Protein AF-A0A925GF64-F1 (afdb_monomer_lite)

Foldseek 3Di:
DPDQQQQVQLCVVPRPVSSVVSVVVLVVVLVVCLVVQCQLQHDCCCRRVPLSCVQQVVSVSHDHPVVNVVSVVVSVVVSVVVSVVCVVVVVRDDPD

Sequence (96 aa):
SAKTRPIVDGYLSAGLVGVGIYMFFLGALSQLLNNKAERLFGGYGIGCVIFFNGFFQQLWRGETIEFLLNTVFWSFITMLIFHSILKYTNFLVKNN

Radius of gyration: 15.57 Å; chains: 1; bounding box: 31×28×43 Å

Structure (mmCIF, N/CA/C/O backbone):
data_AF-A0A925GF64-F1
#
_entry.id   AF-A0A925GF64-F1
#
loop_
_atom_site.group_PDB
_atom_site.id
_atom_site.type_symbol
_atom_site.label_atom_id
_atom_site.label_alt_id
_atom_site.label_comp_id
_atom_site.label_asym_id
_atom_site.label_entity_id
_atom_site.label_seq_id
_atom_site.pdbx_PDB_ins_code
_atom_site.Cartn_x
_atom_site.Cartn_y
_atom_site.Cartn_z
_atom_site.occupancy
_atom_site.B_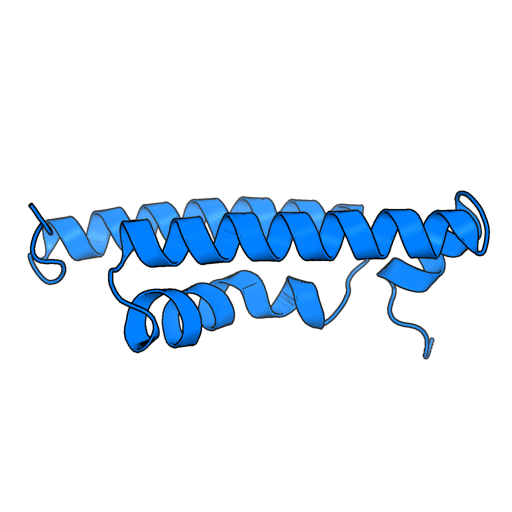iso_or_equiv
_atom_site.auth_seq_id
_atom_site.auth_comp_id
_atom_site.auth_asym_id
_atom_site.auth_atom_id
_atom_site.pdbx_PDB_model_num
ATOM 1 N N . SER A 1 1 ? -0.523 16.964 -20.294 1.00 42.53 1 SER A N 1
ATOM 2 C CA . SER A 1 1 ? 0.308 15.760 -20.493 1.00 42.53 1 SER A CA 1
ATOM 3 C C . SER A 1 1 ? -0.553 14.551 -20.161 1.00 42.53 1 SER A C 1
ATOM 5 O O . SER A 1 1 ? -0.963 14.431 -19.017 1.00 42.53 1 SER A O 1
ATOM 7 N N . ALA A 1 2 ? -0.967 13.777 -21.169 1.00 47.69 2 ALA A N 1
ATOM 8 C CA . ALA A 1 2 ? -2.117 12.858 -21.103 1.00 47.69 2 ALA A CA 1
ATOM 9 C C . ALA A 1 2 ? -1.772 11.397 -20.741 1.00 47.69 2 ALA A C 1
ATOM 11 O O . ALA A 1 2 ? -2.641 10.534 -20.785 1.00 47.69 2 ALA A O 1
ATOM 12 N N . LYS A 1 3 ? -0.515 11.101 -20.387 1.00 50.81 3 LYS A N 1
ATOM 13 C CA . LYS A 1 3 ? -0.131 9.799 -19.822 1.00 50.81 3 LYS A CA 1
ATOM 14 C C . LYS A 1 3 ? -0.160 9.896 -18.301 1.00 50.81 3 LYS A C 1
ATOM 16 O O . LYS A 1 3 ? 0.332 10.881 -17.751 1.00 50.81 3 LYS A O 1
ATOM 21 N N . THR A 1 4 ? -0.703 8.880 -17.631 1.00 57.09 4 THR A N 1
ATOM 22 C CA . THR A 1 4 ? -0.566 8.712 -16.181 1.00 57.09 4 THR A CA 1
ATOM 23 C C . THR A 1 4 ? 0.917 8.827 -15.837 1.00 57.09 4 THR A C 1
ATOM 25 O O . THR A 1 4 ? 1.740 8.076 -16.362 1.00 57.09 4 THR A O 1
ATOM 28 N N . ARG A 1 5 ? 1.259 9.809 -14.998 1.00 71.00 5 ARG A N 1
ATOM 29 C CA . ARG A 1 5 ? 2.629 10.137 -14.566 1.00 71.00 5 ARG A CA 1
ATOM 30 C C . ARG A 1 5 ? 3.489 8.908 -14.217 1.00 71.00 5 ARG A C 1
ATOM 32 O O . ARG A 1 5 ? 4.603 8.839 -14.730 1.00 71.00 5 ARG A O 1
ATOM 39 N N . PRO A 1 6 ? 2.969 7.874 -13.523 1.00 70.56 6 PRO A N 1
ATOM 40 C CA . PRO A 1 6 ? 3.736 6.653 -13.264 1.00 70.56 6 PRO A CA 1
ATOM 41 C C . PRO A 1 6 ? 4.218 5.892 -14.513 1.00 70.56 6 PRO A C 1
ATOM 43 O O . PRO A 1 6 ? 5.302 5.314 -14.517 1.00 70.56 6 PRO A O 1
ATOM 46 N N . ILE A 1 7 ? 3.440 5.902 -15.600 1.00 74.56 7 ILE A N 1
ATOM 47 C CA . ILE A 1 7 ? 3.811 5.252 -16.868 1.00 74.56 7 ILE A CA 1
ATOM 48 C C . ILE A 1 7 ? 4.936 6.032 -17.555 1.00 74.56 7 ILE A C 1
ATOM 50 O O . ILE A 1 7 ? 5.813 5.438 -18.177 1.00 74.56 7 ILE A O 1
ATOM 54 N N . VAL A 1 8 ? 4.917 7.362 -17.451 1.00 76.94 8 VAL A N 1
ATOM 55 C CA . VAL A 1 8 ? 5.961 8.222 -18.023 1.00 76.94 8 VAL A CA 1
ATOM 56 C C . VAL A 1 8 ? 7.276 8.032 -17.274 1.00 76.94 8 VAL A C 1
ATOM 58 O O . VAL A 1 8 ? 8.301 7.829 -17.920 1.00 76.94 8 VAL A O 1
ATOM 61 N N . ASP A 1 9 ? 7.232 8.008 -15.942 1.00 75.88 9 ASP A N 1
ATOM 62 C CA . ASP A 1 9 ? 8.418 7.832 -15.096 1.00 75.88 9 ASP A CA 1
ATOM 63 C C . ASP A 1 9 ? 9.051 6.443 -15.287 1.00 75.88 9 ASP A C 1
ATOM 65 O O . ASP A 1 9 ? 10.269 6.321 -15.443 1.00 75.88 9 ASP A O 1
ATOM 69 N N . GLY A 1 10 ? 8.228 5.389 -15.360 1.00 78.94 10 GLY A N 1
ATOM 70 C CA . GLY A 1 10 ? 8.698 4.033 -15.661 1.00 78.94 10 GLY A CA 1
ATOM 71 C C . GLY A 1 10 ? 9.297 3.910 -17.067 1.00 78.94 10 GLY A C 1
ATOM 72 O O . GLY A 1 10 ? 10.336 3.270 -17.244 1.00 78.94 10 GLY A O 1
ATOM 73 N N . TYR A 1 11 ? 8.689 4.571 -18.057 1.00 81.50 11 TYR A N 1
ATOM 74 C CA . TYR A 1 11 ? 9.185 4.569 -19.434 1.00 81.50 11 TYR A CA 1
ATOM 75 C C . TYR A 1 11 ? 10.498 5.341 -19.592 1.00 81.50 11 TYR A C 1
ATOM 77 O O . TYR A 1 11 ? 11.391 4.870 -20.293 1.00 81.50 11 TYR A O 1
ATOM 85 N N . LEU A 1 12 ? 10.650 6.496 -18.935 1.00 81.44 12 LEU A N 1
ATOM 86 C CA . LEU A 1 12 ? 11.909 7.250 -18.964 1.00 81.44 12 LEU A CA 1
ATOM 87 C C . LEU A 1 12 ? 13.048 6.509 -18.257 1.00 81.44 12 LEU A C 1
ATOM 89 O O . LEU A 1 12 ? 14.199 6.652 -18.655 1.00 81.44 12 LEU A O 1
ATOM 93 N N . SER A 1 13 ? 12.728 5.722 -17.229 1.00 79.56 13 SER A N 1
ATOM 94 C CA . SER A 1 13 ? 13.729 5.017 -16.426 1.00 79.56 13 SER A CA 1
ATOM 95 C C . SER A 1 13 ? 14.265 3.757 -17.116 1.00 79.56 13 SER A C 1
ATOM 97 O O . SER A 1 13 ? 15.468 3.516 -17.098 1.00 79.56 13 SER A O 1
ATOM 99 N N . ALA A 1 14 ? 13.393 2.936 -17.717 1.00 83.62 14 ALA A N 1
ATOM 100 C CA . ALA A 1 14 ? 13.793 1.650 -18.309 1.00 83.62 14 ALA A CA 1
ATOM 101 C C . ALA A 1 14 ? 12.918 1.212 -19.505 1.00 83.62 14 ALA A C 1
ATOM 103 O O . ALA A 1 14 ? 12.760 0.018 -19.778 1.00 83.62 14 ALA A O 1
ATOM 104 N N . GLY A 1 15 ? 12.311 2.163 -20.222 1.00 85.44 15 GLY A N 1
ATOM 105 C CA . GLY A 1 15 ? 11.462 1.889 -21.383 1.00 85.44 15 GLY A CA 1
ATOM 106 C C . GLY A 1 15 ? 10.204 1.082 -21.041 1.00 85.44 15 GLY A C 1
ATOM 107 O O . GLY A 1 15 ? 9.653 1.165 -19.944 1.00 85.44 15 GLY A O 1
ATOM 108 N N . LEU A 1 16 ? 9.730 0.272 -21.990 1.00 85.44 16 LEU A N 1
ATOM 109 C CA . LEU A 1 16 ? 8.526 -0.561 -21.831 1.00 85.44 16 LEU A CA 1
ATOM 110 C C . LEU A 1 16 ? 8.614 -1.547 -20.654 1.00 85.44 16 LEU A C 1
ATOM 112 O O . LEU A 1 16 ? 7.623 -1.763 -19.959 1.00 85.44 16 LEU A O 1
ATOM 116 N N . VAL A 1 17 ? 9.800 -2.106 -20.399 1.00 86.31 17 VAL A N 1
ATOM 117 C CA . VAL A 1 17 ? 10.027 -3.028 -19.275 1.00 86.31 17 VAL A CA 1
ATOM 118 C C . VAL A 1 17 ? 9.898 -2.292 -17.940 1.00 86.31 17 VAL A C 1
ATOM 120 O O . VAL A 1 17 ? 9.272 -2.807 -17.015 1.00 86.31 17 VAL A O 1
ATOM 123 N N . GLY A 1 18 ? 10.402 -1.055 -17.862 1.00 83.81 18 GLY A N 1
ATOM 124 C CA . GLY A 1 18 ? 10.251 -0.192 -16.689 1.00 83.81 18 GLY A CA 1
ATOM 125 C C . GLY A 1 18 ? 8.794 0.089 -16.330 1.00 83.81 18 GLY A C 1
ATOM 126 O O . GLY A 1 18 ? 8.433 0.036 -15.157 1.00 83.81 18 GLY A O 1
ATOM 127 N N . VAL A 1 19 ? 7.932 0.299 -17.330 1.00 85.81 19 VAL A N 1
ATOM 128 C CA . VAL A 1 19 ? 6.481 0.452 -17.117 1.00 85.81 19 VAL A CA 1
ATOM 129 C C . VAL A 1 19 ? 5.874 -0.812 -16.507 1.00 85.81 19 VAL A C 1
ATOM 131 O O . VAL A 1 19 ? 5.107 -0.717 -15.549 1.00 85.81 19 VAL A O 1
ATOM 134 N N . GLY A 1 20 ? 6.226 -1.989 -17.034 1.00 86.31 20 GLY A N 1
ATOM 135 C CA . GLY A 1 20 ? 5.727 -3.269 -16.525 1.00 86.31 20 GLY A CA 1
ATOM 136 C C . GLY A 1 20 ? 6.134 -3.517 -15.072 1.00 86.31 20 GLY A C 1
ATOM 137 O O . GLY A 1 20 ? 5.286 -3.823 -14.236 1.00 86.31 20 GLY A O 1
ATOM 138 N N . ILE A 1 21 ? 7.415 -3.304 -14.756 1.00 87.81 21 ILE A N 1
ATOM 139 C CA . ILE A 1 21 ? 7.946 -3.428 -13.393 1.00 87.81 21 ILE A CA 1
ATOM 140 C C . ILE A 1 21 ? 7.247 -2.443 -12.450 1.00 87.81 21 ILE A C 1
ATOM 142 O O . ILE A 1 21 ? 6.803 -2.825 -11.368 1.00 87.81 21 ILE A O 1
ATOM 146 N N . TYR A 1 22 ? 7.101 -1.188 -12.870 1.00 86.44 22 TYR A N 1
ATOM 147 C CA . TYR A 1 22 ? 6.468 -0.159 -12.056 1.00 86.44 22 TYR A CA 1
ATOM 148 C C . TYR A 1 22 ? 5.001 -0.488 -11.744 1.00 86.44 22 TYR A C 1
ATOM 150 O O . TYR A 1 22 ? 4.584 -0.436 -10.587 1.00 86.44 22 TYR A O 1
ATOM 158 N N . MET A 1 23 ? 4.221 -0.879 -12.757 1.00 86.81 23 MET A N 1
ATOM 159 C CA . MET A 1 23 ? 2.818 -1.273 -12.585 1.00 86.81 23 MET A CA 1
ATOM 160 C C . MET A 1 23 ? 2.679 -2.516 -11.699 1.00 86.81 23 MET A C 1
ATOM 162 O O . MET A 1 23 ? 1.762 -2.583 -10.880 1.00 86.81 23 MET A O 1
ATOM 166 N N . PHE A 1 24 ? 3.606 -3.472 -11.809 1.00 90.56 24 PHE A N 1
ATOM 167 C CA . PHE A 1 24 ? 3.631 -4.651 -10.946 1.00 90.56 24 PHE A CA 1
ATOM 168 C C . PHE A 1 24 ? 3.854 -4.276 -9.476 1.00 90.56 24 PHE A C 1
ATOM 170 O O . PHE A 1 24 ? 3.078 -4.689 -8.613 1.00 90.56 24 PHE A O 1
ATOM 177 N N . PHE A 1 25 ? 4.863 -3.449 -9.182 1.00 89.19 25 PHE A N 1
ATOM 178 C CA . PHE A 1 25 ? 5.114 -2.985 -7.815 1.00 89.19 25 PHE A CA 1
ATOM 179 C C . PHE A 1 25 ? 3.968 -2.131 -7.272 1.00 89.19 25 PHE A C 1
ATOM 181 O O . PHE A 1 25 ? 3.596 -2.294 -6.111 1.00 89.19 25 PHE A O 1
ATOM 188 N N . LEU A 1 26 ? 3.369 -1.271 -8.100 1.00 88.50 26 LEU A N 1
ATOM 189 C CA . LEU A 1 26 ? 2.206 -0.471 -7.718 1.00 88.50 26 LEU A CA 1
ATOM 190 C C . LEU A 1 26 ? 1.011 -1.360 -7.341 1.00 88.50 26 LEU A C 1
ATOM 192 O O . LEU A 1 26 ? 0.364 -1.127 -6.317 1.00 88.50 26 LEU A O 1
ATOM 196 N N . GLY A 1 27 ? 0.742 -2.400 -8.134 1.00 89.81 27 GLY A N 1
ATOM 197 C CA . GLY A 1 27 ? -0.307 -3.380 -7.853 1.00 89.81 27 GLY A CA 1
ATOM 198 C C . GLY A 1 27 ? -0.028 -4.188 -6.583 1.00 89.81 27 GLY A C 1
ATOM 199 O O . GLY A 1 27 ? -0.894 -4.287 -5.714 1.00 89.81 27 GLY A O 1
ATOM 200 N N . ALA A 1 28 ? 1.196 -4.698 -6.425 1.00 92.25 28 ALA A N 1
ATOM 201 C CA . ALA A 1 28 ? 1.605 -5.439 -5.232 1.00 92.25 28 ALA A CA 1
ATOM 202 C C . ALA A 1 28 ? 1.500 -4.581 -3.959 1.00 92.25 28 ALA A C 1
ATOM 204 O O . ALA A 1 28 ? 0.967 -5.033 -2.944 1.00 92.25 28 ALA A O 1
ATOM 205 N N . LEU A 1 29 ? 1.943 -3.323 -4.023 1.00 91.12 29 LEU A N 1
ATOM 206 C CA . LEU A 1 29 ? 1.821 -2.365 -2.926 1.00 91.12 29 LEU A CA 1
ATOM 207 C C . LEU A 1 29 ? 0.351 -2.094 -2.586 1.00 91.12 29 LEU A C 1
ATOM 209 O O . LEU A 1 29 ? -0.024 -2.129 -1.415 1.00 91.12 29 LEU A O 1
ATOM 213 N N . SER A 1 30 ? -0.488 -1.887 -3.602 1.00 90.81 30 SER A N 1
ATOM 214 C CA . SER A 1 30 ? -1.928 -1.670 -3.428 1.00 90.81 30 SER A CA 1
ATOM 215 C C . SER A 1 30 ? -2.594 -2.863 -2.738 1.00 90.81 30 SER A C 1
ATOM 217 O O . SER A 1 30 ? -3.352 -2.675 -1.789 1.00 90.81 30 SER A O 1
ATOM 219 N N . GLN A 1 31 ? -2.252 -4.092 -3.138 1.00 92.25 31 GLN A N 1
ATOM 220 C CA . GLN A 1 31 ? -2.771 -5.306 -2.505 1.00 92.25 31 GLN A CA 1
ATOM 221 C C . GLN A 1 31 ? -2.329 -5.430 -1.040 1.00 92.25 31 GLN A C 1
ATOM 223 O O . GLN A 1 31 ? -3.136 -5.770 -0.172 1.00 92.25 31 GLN A O 1
ATOM 228 N N . LEU A 1 32 ? -1.058 -5.145 -0.744 1.00 93.19 32 LEU A N 1
ATOM 229 C CA . LEU A 1 32 ? -0.532 -5.182 0.624 1.00 93.19 32 LEU A CA 1
ATOM 230 C C . LEU A 1 32 ? -1.243 -4.170 1.531 1.00 93.19 32 LEU A C 1
ATOM 232 O O . LEU A 1 32 ? -1.618 -4.508 2.656 1.00 93.19 32 LEU A O 1
ATOM 236 N N . LEU A 1 33 ? -1.453 -2.949 1.036 1.00 92.19 33 LEU A N 1
ATOM 237 C CA . LEU A 1 33 ? -2.154 -1.890 1.760 1.00 92.19 33 LEU A CA 1
ATOM 238 C C . LEU A 1 33 ? -3.631 -2.229 1.968 1.00 92.19 33 LEU A C 1
ATOM 240 O O . LEU A 1 33 ? -4.138 -2.044 3.074 1.00 92.19 33 LEU A O 1
ATOM 244 N N . ASN A 1 34 ? -4.294 -2.797 0.960 1.00 91.94 34 ASN A N 1
ATOM 245 C CA . ASN A 1 34 ? -5.677 -3.250 1.072 1.00 91.94 34 ASN A CA 1
ATOM 246 C C . ASN A 1 34 ? -5.834 -4.324 2.161 1.00 91.94 34 ASN A C 1
ATOM 248 O O . ASN A 1 34 ? -6.635 -4.168 3.081 1.00 91.94 34 ASN A O 1
ATOM 252 N N . ASN A 1 35 ? -4.988 -5.359 2.140 1.00 91.75 35 ASN A N 1
ATOM 253 C CA . ASN A 1 35 ? -4.999 -6.412 3.161 1.00 91.75 35 ASN A CA 1
ATOM 254 C C . ASN A 1 35 ? -4.702 -5.853 4.565 1.00 91.75 35 ASN A C 1
ATOM 256 O O . ASN A 1 35 ? -5.195 -6.364 5.575 1.00 91.75 35 ASN A O 1
ATOM 260 N N . LYS A 1 36 ? -3.868 -4.809 4.656 1.00 91.56 36 LYS A N 1
ATOM 261 C CA . LYS A 1 36 ? -3.574 -4.139 5.925 1.00 91.56 36 LYS A CA 1
ATOM 262 C C . LYS A 1 36 ? -4.778 -3.343 6.431 1.00 91.56 36 LYS A C 1
ATOM 264 O O . LYS A 1 36 ? -5.079 -3.440 7.618 1.00 91.56 36 LYS A O 1
ATOM 269 N N . ALA A 1 37 ? -5.461 -2.601 5.561 1.00 89.94 37 ALA A N 1
ATOM 270 C CA . ALA A 1 37 ? -6.677 -1.868 5.902 1.00 89.94 37 ALA A CA 1
ATOM 271 C C . ALA A 1 37 ? -7.794 -2.824 6.350 1.00 89.94 37 ALA A C 1
ATOM 273 O O . ALA A 1 37 ? -8.404 -2.604 7.395 1.00 89.94 37 ALA A O 1
ATOM 274 N N . GLU A 1 38 ? -7.988 -3.939 5.643 1.00 90.31 38 GLU A N 1
ATOM 275 C CA . GLU A 1 38 ? -8.946 -4.984 6.024 1.00 90.31 38 GLU A CA 1
ATOM 276 C C . GLU A 1 38 ? -8.671 -5.535 7.428 1.00 90.31 38 GLU A C 1
ATOM 278 O O . GLU A 1 38 ? -9.576 -5.628 8.254 1.00 90.31 38 GLU A O 1
ATOM 283 N N . ARG A 1 39 ? -7.405 -5.838 7.742 1.00 88.81 39 ARG A N 1
ATOM 284 C CA . ARG A 1 39 ? -7.010 -6.327 9.073 1.00 88.81 39 ARG A CA 1
ATOM 285 C C . ARG A 1 39 ? -7.185 -5.290 10.184 1.00 88.81 39 ARG A C 1
ATOM 287 O O . ARG A 1 39 ? -7.386 -5.678 11.329 1.00 88.81 39 ARG A O 1
ATOM 294 N N . LEU A 1 40 ? -7.058 -3.998 9.877 1.00 87.00 40 LEU A N 1
ATOM 295 C CA . LEU A 1 40 ? -7.149 -2.921 10.869 1.00 87.00 40 LEU A CA 1
ATOM 296 C C . LEU A 1 40 ? -8.593 -2.493 11.149 1.00 87.00 40 LEU A C 1
ATOM 298 O O . LEU A 1 40 ? -8.941 -2.264 12.304 1.00 87.00 40 LEU A O 1
ATOM 302 N N . PHE A 1 41 ? -9.422 -2.354 10.116 1.00 86.50 41 PHE A N 1
ATOM 303 C CA . PHE A 1 41 ? -10.788 -1.833 10.255 1.00 86.50 41 PHE A CA 1
ATOM 304 C C . PHE A 1 41 ? -11.866 -2.915 10.171 1.00 86.50 41 PHE A C 1
ATOM 306 O O . PHE A 1 41 ? -13.010 -2.659 10.535 1.00 86.50 41 P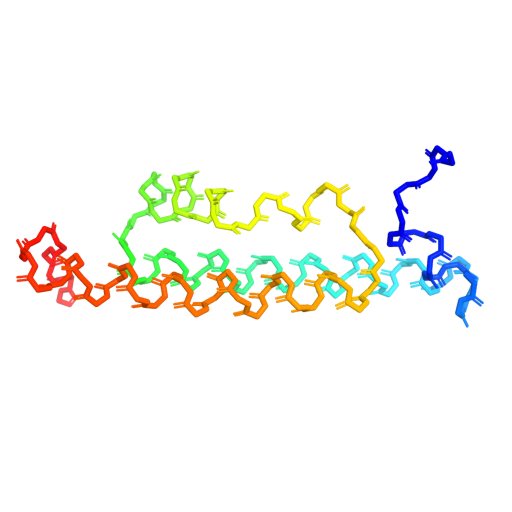HE A O 1
ATOM 313 N N . GLY A 1 42 ? -11.500 -4.124 9.743 1.00 84.06 42 GLY A N 1
ATOM 314 C CA . GLY A 1 42 ? -12.398 -5.262 9.638 1.00 84.06 42 GLY A CA 1
ATOM 315 C C . GLY A 1 42 ? -13.245 -5.252 8.366 1.00 84.06 42 GLY A C 1
ATOM 316 O O . GLY A 1 42 ? -13.765 -4.223 7.929 1.00 84.06 42 GLY A O 1
ATOM 317 N N . GLY A 1 43 ? -13.416 -6.449 7.803 1.00 83.94 43 GLY A N 1
ATOM 318 C CA . GLY A 1 43 ? -14.339 -6.735 6.710 1.00 83.94 43 GLY A CA 1
ATOM 319 C C . GLY A 1 43 ? -13.975 -6.101 5.363 1.00 83.94 43 GLY A C 1
ATOM 320 O O . GLY A 1 43 ? -13.305 -5.074 5.264 1.00 83.94 43 GLY A O 1
ATOM 321 N N . TYR A 1 44 ? -14.502 -6.701 4.298 1.00 82.50 44 TYR A N 1
ATOM 322 C CA . TYR A 1 44 ? -14.313 -6.204 2.935 1.00 82.50 44 TYR A CA 1
ATOM 323 C C . TYR A 1 44 ? -14.973 -4.831 2.716 1.00 82.50 44 TYR A C 1
ATOM 325 O O . TYR A 1 44 ? -14.377 -3.930 2.133 1.00 82.50 44 TYR A O 1
ATOM 333 N N . GLY A 1 45 ? -16.197 -4.632 3.217 1.00 83.25 45 GLY A N 1
ATOM 334 C CA . GLY A 1 45 ? -16.941 -3.388 2.992 1.00 83.25 45 GLY A CA 1
ATOM 335 C C . GLY A 1 45 ? -16.303 -2.171 3.667 1.00 83.25 45 GLY A C 1
ATOM 336 O O . GLY A 1 45 ? -16.067 -1.151 3.029 1.00 83.25 45 GLY A O 1
ATOM 337 N N . ILE A 1 46 ? -15.989 -2.269 4.957 1.00 85.00 46 ILE A N 1
ATOM 338 C CA . ILE A 1 46 ? -15.480 -1.125 5.720 1.00 85.00 46 ILE A CA 1
ATOM 339 C C . ILE A 1 46 ? -13.980 -0.938 5.460 1.00 85.00 46 ILE A C 1
ATOM 341 O O . ILE A 1 46 ? -13.562 0.146 5.050 1.00 85.00 46 ILE A O 1
ATOM 345 N N . GLY A 1 47 ? -13.173 -1.988 5.631 1.00 84.69 47 GLY A N 1
ATOM 346 C CA . GLY A 1 47 ? -11.723 -1.915 5.444 1.00 84.69 47 GLY A CA 1
ATOM 347 C C . GLY A 1 47 ? -11.290 -1.629 4.004 1.00 84.69 47 GLY A C 1
ATOM 348 O O . GLY A 1 47 ? -10.530 -0.687 3.774 1.00 84.69 47 GLY A O 1
ATOM 349 N N . CYS A 1 48 ? -11.784 -2.401 3.031 1.00 86.12 48 CYS A N 1
ATOM 350 C CA . CYS A 1 48 ? -11.334 -2.291 1.637 1.00 86.12 48 CYS A CA 1
ATOM 351 C C . CYS A 1 48 ? -12.092 -1.205 0.857 1.00 86.12 48 CYS A C 1
ATOM 353 O O . CYS A 1 48 ? -11.488 -0.372 0.182 1.00 86.12 48 CYS A O 1
ATOM 355 N N . VAL A 1 49 ? -13.426 -1.176 0.926 1.00 86.31 49 VAL A N 1
ATOM 356 C CA . VAL A 1 49 ? -14.188 -0.235 0.085 1.00 86.31 49 VAL A CA 1
ATOM 357 C C . VAL A 1 49 ? -14.117 1.184 0.634 1.00 86.31 49 VAL A C 1
ATOM 359 O O . VAL A 1 49 ? -13.842 2.092 -0.141 1.00 86.31 49 VAL A O 1
ATOM 362 N N . ILE A 1 50 ? -14.312 1.393 1.938 1.00 87.88 50 ILE A N 1
ATOM 363 C CA . ILE A 1 50 ? -14.350 2.746 2.516 1.00 87.88 50 ILE A CA 1
ATOM 364 C C . ILE A 1 50 ? -12.944 3.238 2.864 1.00 87.88 50 ILE A C 1
ATOM 366 O O . ILE A 1 50 ? -12.494 4.245 2.317 1.00 87.88 50 ILE A O 1
ATOM 370 N N . PHE A 1 51 ? -12.236 2.547 3.762 1.00 89.00 51 PHE A N 1
ATOM 371 C CA . PHE A 1 51 ? -10.969 3.061 4.288 1.00 89.00 5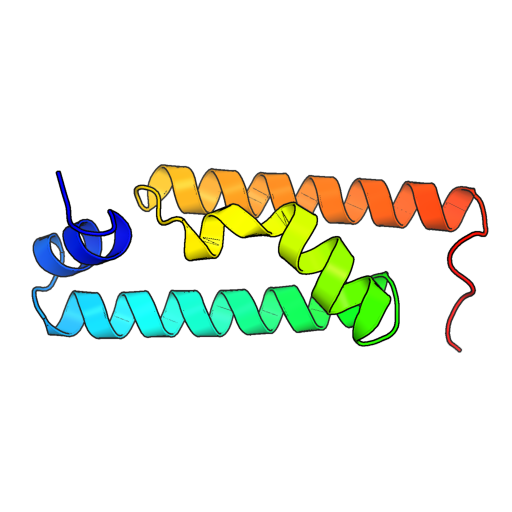1 PHE A CA 1
ATOM 372 C C . PHE A 1 51 ? -9.835 3.012 3.265 1.00 89.00 51 PHE A C 1
ATOM 374 O O . PHE A 1 51 ? -9.142 4.015 3.085 1.00 89.00 51 PHE A O 1
ATOM 381 N N . PHE A 1 52 ? -9.647 1.889 2.564 1.00 90.00 52 PHE A N 1
ATOM 382 C CA . PHE A 1 52 ? -8.581 1.803 1.565 1.00 90.00 52 PHE A CA 1
ATOM 383 C C . PHE A 1 52 ? -8.808 2.773 0.395 1.00 90.00 52 PHE A C 1
ATOM 385 O O . PHE A 1 52 ? -7.894 3.539 0.087 1.00 90.00 52 PHE A O 1
ATOM 392 N N . ASN A 1 53 ? -10.008 2.841 -0.202 1.00 88.38 53 ASN A N 1
ATOM 393 C CA . ASN A 1 53 ? -10.256 3.856 -1.240 1.00 88.38 53 ASN A CA 1
ATOM 394 C C . ASN A 1 53 ? -10.143 5.281 -0.692 1.00 88.38 53 ASN A C 1
ATOM 396 O O . ASN A 1 53 ? -9.557 6.128 -1.358 1.00 88.38 53 ASN A O 1
ATOM 400 N N . GLY A 1 54 ? -10.647 5.552 0.515 1.00 87.88 54 GLY A N 1
ATOM 401 C CA . GLY A 1 54 ? -10.611 6.889 1.109 1.00 87.88 54 GLY A CA 1
ATOM 402 C C . GLY A 1 54 ? -9.193 7.428 1.311 1.00 87.88 54 GLY A C 1
ATOM 403 O O . GLY A 1 54 ? -8.929 8.588 1.000 1.00 87.88 54 GLY A O 1
ATOM 404 N N . PHE A 1 55 ? -8.264 6.594 1.786 1.00 88.00 55 PHE A N 1
ATOM 405 C CA . PHE A 1 55 ? -6.884 7.022 2.041 1.00 88.00 55 PHE A CA 1
ATOM 406 C C . PHE A 1 55 ? -5.956 6.881 0.833 1.00 88.00 55 PHE A C 1
ATOM 408 O O . PHE A 1 55 ? -5.016 7.665 0.696 1.00 88.00 55 PHE A O 1
ATOM 415 N N . PHE A 1 56 ? -6.186 5.895 -0.036 1.00 88.56 56 PHE A N 1
ATOM 416 C CA . PHE A 1 56 ? -5.240 5.524 -1.090 1.00 88.56 56 PHE A CA 1
ATOM 417 C C . PHE A 1 56 ? -5.763 5.745 -2.517 1.00 88.56 56 PHE A C 1
ATOM 419 O O . PHE A 1 56 ? -5.177 5.226 -3.466 1.00 88.56 56 PHE A O 1
ATOM 426 N N . GLN A 1 57 ? -6.802 6.565 -2.714 1.00 83.69 57 GLN A N 1
ATOM 427 C CA . GLN A 1 57 ? -7.324 6.919 -4.047 1.00 83.69 57 GLN A CA 1
ATOM 428 C C . GLN A 1 57 ? -6.226 7.403 -5.019 1.00 83.69 57 GLN A C 1
ATOM 430 O O . GLN A 1 57 ? -6.271 7.147 -6.224 1.00 83.69 57 GLN A O 1
ATOM 435 N N . GLN A 1 58 ? -5.203 8.079 -4.497 1.00 82.38 58 GLN A N 1
ATOM 436 C CA . GLN A 1 58 ? -4.085 8.627 -5.261 1.00 82.38 58 GLN A CA 1
ATOM 437 C C . GLN A 1 58 ? -3.201 7.547 -5.907 1.00 82.38 58 GLN A C 1
ATOM 439 O O . GLN A 1 58 ? -2.573 7.847 -6.923 1.00 82.38 58 GLN A O 1
ATOM 444 N N . LEU A 1 59 ? -3.207 6.299 -5.408 1.00 82.06 59 LEU A N 1
ATOM 445 C CA . LEU A 1 59 ? -2.521 5.168 -6.060 1.00 82.06 59 LEU A CA 1
ATOM 446 C C . LEU A 1 59 ? -3.015 4.953 -7.496 1.00 82.06 59 LEU A C 1
ATOM 448 O O . LEU A 1 59 ? -2.224 4.636 -8.379 1.00 82.06 59 LEU A O 1
ATOM 452 N N . TRP A 1 60 ? -4.306 5.188 -7.738 1.00 71.81 60 TRP A N 1
ATOM 453 C CA . TRP A 1 60 ? -4.944 5.0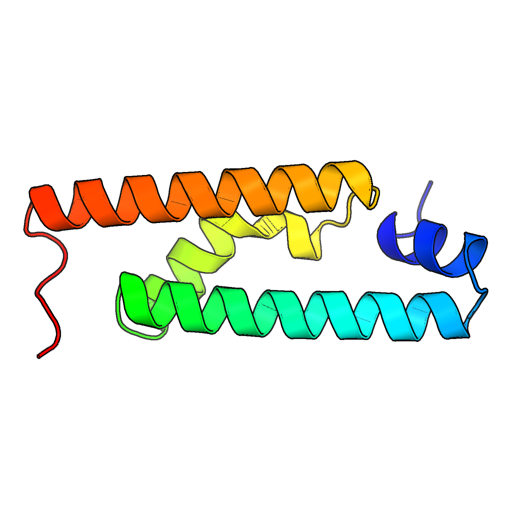09 -9.044 1.00 71.81 60 TRP A CA 1
ATOM 454 C C . TRP A 1 60 ? -4.895 6.269 -9.906 1.00 71.81 60 TRP A C 1
ATOM 456 O O . TRP A 1 60 ? -4.879 6.188 -11.133 1.00 71.81 60 TRP A O 1
ATOM 466 N N . ARG A 1 61 ? -4.862 7.448 -9.271 1.00 72.62 61 ARG A N 1
ATOM 467 C CA . ARG A 1 61 ? -4.858 8.741 -9.972 1.00 72.62 61 ARG A CA 1
ATOM 468 C C . ARG A 1 61 ? -3.507 9.074 -10.610 1.00 72.62 61 ARG A C 1
ATOM 470 O O . ARG A 1 61 ? -3.476 9.830 -11.575 1.00 72.62 61 ARG A O 1
ATOM 477 N N . GLY A 1 62 ? -2.433 8.457 -10.117 1.00 66.25 62 GLY A N 1
ATOM 478 C CA . GLY A 1 62 ? -1.113 8.468 -10.739 1.00 66.25 62 GLY A CA 1
ATOM 479 C C . GLY A 1 62 ? -0.416 9.825 -10.659 1.00 66.25 62 GLY A C 1
ATOM 480 O O . GLY A 1 62 ? -0.568 10.673 -11.535 1.00 66.25 62 GLY A O 1
ATOM 481 N N . GLU A 1 63 ? 0.423 9.987 -9.641 1.00 75.44 63 GLU A N 1
ATOM 482 C CA . GLU A 1 63 ? 1.351 11.113 -9.488 1.00 75.44 63 GLU A CA 1
ATOM 483 C C . GLU A 1 63 ? 2.782 10.698 -9.878 1.00 75.44 63 GLU A C 1
ATOM 485 O O . GLU A 1 63 ? 3.041 9.526 -10.150 1.00 75.44 63 GLU A O 1
ATOM 490 N N . THR A 1 64 ? 3.720 11.645 -9.940 1.00 81.75 64 THR A N 1
ATOM 491 C CA . THR A 1 64 ? 5.155 11.325 -10.074 1.00 81.75 64 THR A CA 1
ATOM 492 C C . THR A 1 64 ? 5.626 10.455 -8.907 1.00 81.75 64 THR A C 1
ATOM 494 O O . THR A 1 64 ? 5.085 10.563 -7.804 1.00 81.75 64 THR A O 1
ATOM 497 N N . ILE A 1 65 ? 6.636 9.603 -9.122 1.00 79.06 65 ILE A N 1
ATOM 498 C CA . ILE A 1 65 ? 7.066 8.587 -8.132 1.00 79.06 65 ILE A CA 1
ATOM 499 C C . ILE A 1 65 ? 7.322 9.183 -6.740 1.00 79.06 65 ILE A C 1
ATOM 501 O O . ILE A 1 65 ? 6.835 8.652 -5.744 1.00 79.06 65 ILE A O 1
ATOM 505 N N . GLU A 1 66 ? 8.052 10.294 -6.672 1.00 80.75 66 GLU A N 1
ATOM 506 C CA . GLU A 1 66 ? 8.388 10.974 -5.417 1.00 80.75 66 GLU A CA 1
ATOM 507 C C . GLU A 1 66 ? 7.132 11.404 -4.641 1.00 80.75 66 GLU A C 1
ATOM 509 O O . GLU A 1 66 ? 6.982 11.120 -3.450 1.00 80.75 66 GLU A O 1
ATOM 514 N N . PHE A 1 67 ? 6.175 12.015 -5.338 1.00 83.50 67 PHE A N 1
ATOM 515 C CA . PHE A 1 67 ? 4.916 12.462 -4.748 1.00 83.50 67 PHE A CA 1
ATOM 516 C C . PHE A 1 67 ? 3.994 11.299 -4.401 1.00 83.50 67 PHE A C 1
ATOM 518 O O . PHE A 1 67 ? 3.272 11.366 -3.403 1.00 83.50 67 PHE A O 1
ATOM 525 N N . LEU A 1 68 ? 4.030 10.223 -5.187 1.00 85.88 68 LEU A N 1
ATOM 526 C CA . LEU A 1 68 ? 3.276 9.014 -4.902 1.00 85.88 68 LEU A CA 1
ATOM 527 C C . LEU A 1 68 ? 3.761 8.370 -3.602 1.00 85.88 68 LEU A C 1
ATOM 529 O O . LEU A 1 68 ? 2.942 8.084 -2.734 1.00 85.88 68 LEU A O 1
ATOM 533 N N . LEU A 1 69 ? 5.075 8.191 -3.440 1.00 85.50 69 LEU A N 1
ATOM 534 C CA . LEU A 1 69 ? 5.658 7.625 -2.221 1.00 85.50 69 LEU A CA 1
ATOM 535 C C . LEU A 1 69 ? 5.348 8.488 -0.999 1.00 85.50 69 LEU A C 1
ATOM 537 O O . LEU A 1 69 ? 4.933 7.956 0.030 1.00 85.50 69 LEU A O 1
ATOM 541 N N . ASN A 1 70 ? 5.472 9.811 -1.131 1.00 89.56 70 ASN A N 1
ATOM 542 C CA . ASN A 1 70 ? 5.116 10.737 -0.062 1.00 89.56 70 ASN A CA 1
ATOM 543 C C . ASN A 1 70 ? 3.628 10.619 0.310 1.00 89.56 70 ASN A C 1
ATOM 545 O O . ASN A 1 70 ? 3.282 10.494 1.482 1.00 89.56 70 ASN A O 1
ATOM 549 N N . THR A 1 71 ? 2.739 10.583 -0.685 1.00 89.44 71 THR A N 1
ATOM 550 C CA . THR A 1 71 ? 1.296 10.439 -0.450 1.00 89.44 71 THR A CA 1
ATOM 551 C C . THR A 1 71 ? 0.975 9.105 0.217 1.00 89.44 71 THR A C 1
ATOM 553 O O . THR A 1 71 ? 0.257 9.087 1.207 1.00 89.44 71 THR A O 1
ATOM 556 N N . VAL A 1 72 ? 1.540 7.992 -0.262 1.00 90.44 72 VAL A N 1
ATOM 557 C CA . VAL A 1 72 ? 1.340 6.664 0.341 1.00 90.44 72 VAL A CA 1
ATOM 558 C C . VAL A 1 72 ? 1.827 6.637 1.788 1.00 90.44 72 VAL A C 1
ATOM 560 O O . VAL A 1 72 ? 1.135 6.094 2.649 1.00 90.44 72 VAL A O 1
ATOM 563 N N . PHE A 1 73 ? 2.982 7.242 2.070 1.00 91.81 73 PHE A N 1
ATOM 564 C CA . PHE A 1 73 ? 3.532 7.327 3.419 1.00 91.81 73 PHE A CA 1
ATOM 565 C C . PHE A 1 73 ? 2.598 8.090 4.366 1.00 91.81 73 PHE A C 1
ATOM 567 O O . PHE A 1 73 ? 2.225 7.567 5.419 1.00 91.81 73 PHE A O 1
ATOM 574 N N . TRP A 1 74 ? 2.151 9.285 3.972 1.00 92.06 74 TRP A N 1
ATOM 575 C CA . TRP A 1 74 ? 1.228 10.079 4.785 1.00 92.06 74 TRP A CA 1
ATOM 576 C C . TRP A 1 74 ? -0.147 9.427 4.915 1.00 92.06 74 TRP A C 1
ATOM 578 O O . TRP A 1 74 ? -0.661 9.349 6.026 1.00 92.06 74 TRP A O 1
ATOM 588 N N . SER A 1 75 ? -0.704 8.872 3.837 1.00 91.62 75 SER A N 1
ATOM 589 C CA . SER A 1 75 ? -1.959 8.113 3.876 1.00 91.62 75 SER A CA 1
ATOM 590 C C . SER A 1 75 ? -1.877 6.921 4.829 1.00 91.62 75 SER A C 1
ATOM 592 O O . SER A 1 75 ? -2.823 6.659 5.571 1.00 91.62 75 SER A O 1
ATOM 594 N N . PHE A 1 76 ? -0.739 6.224 4.871 1.00 92.81 76 PHE A N 1
ATOM 595 C CA . PHE A 1 76 ? -0.516 5.129 5.812 1.00 92.81 76 PHE A CA 1
ATOM 596 C C . PHE A 1 76 ? -0.459 5.616 7.265 1.00 92.81 76 PHE A C 1
ATOM 598 O O . PHE A 1 76 ? -1.088 5.014 8.137 1.00 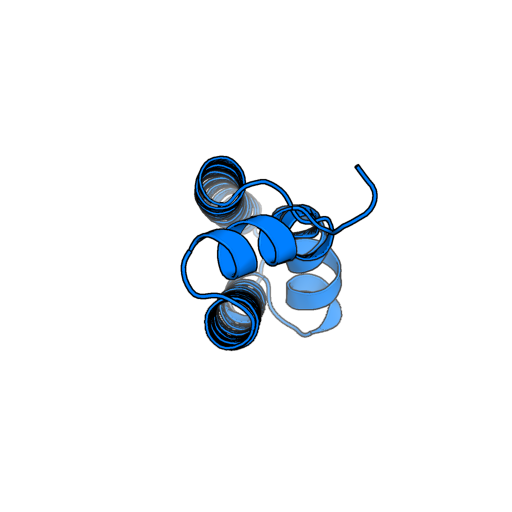92.81 76 PHE A O 1
ATOM 605 N N . ILE A 1 77 ? 0.231 6.728 7.536 1.00 93.75 77 ILE A N 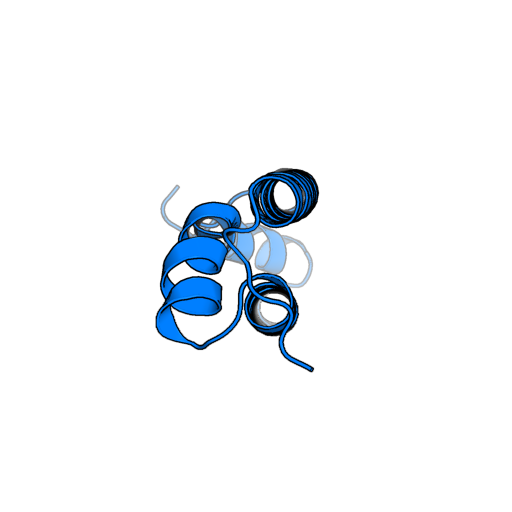1
ATOM 606 C CA . ILE A 1 77 ? 0.247 7.345 8.871 1.00 93.75 77 ILE A CA 1
ATOM 607 C C . ILE A 1 77 ? -1.167 7.767 9.283 1.00 93.75 77 ILE A C 1
ATOM 609 O O . ILE A 1 77 ? -1.617 7.418 10.375 1.00 93.75 77 ILE A O 1
ATOM 613 N N . THR A 1 78 ? -1.897 8.466 8.413 1.00 93.12 78 THR A N 1
ATOM 614 C CA . THR A 1 78 ? -3.275 8.895 8.680 1.00 93.12 78 THR A CA 1
ATOM 615 C C . THR A 1 78 ? -4.187 7.699 8.941 1.00 93.12 78 THR A C 1
ATOM 617 O O . THR A 1 78 ? -4.967 7.732 9.890 1.00 93.12 78 THR A O 1
ATOM 620 N N . MET A 1 79 ? -4.042 6.611 8.181 1.00 92.44 79 MET A N 1
ATOM 621 C CA . MET A 1 79 ? -4.773 5.364 8.410 1.00 92.44 79 MET A CA 1
ATOM 622 C C . MET A 1 79 ? -4.522 4.806 9.823 1.00 92.44 79 MET A C 1
ATOM 624 O O . MET A 1 79 ? -5.469 4.426 10.512 1.00 92.44 79 MET A O 1
ATOM 628 N N . LEU A 1 80 ? -3.271 4.786 10.296 1.00 91.19 80 LEU A N 1
ATOM 629 C CA . LEU A 1 80 ? -2.940 4.325 11.653 1.00 91.19 80 LEU A CA 1
ATOM 630 C C . LEU A 1 80 ? -3.487 5.252 12.747 1.00 91.19 80 LEU A C 1
ATOM 632 O O . LEU A 1 80 ? -3.954 4.772 13.785 1.00 91.19 80 LEU A O 1
ATOM 636 N N . ILE A 1 81 ? -3.459 6.567 12.513 1.00 92.12 81 ILE A N 1
ATOM 637 C CA . ILE A 1 81 ? -4.061 7.555 13.417 1.00 92.12 81 ILE A CA 1
ATOM 638 C C . ILE A 1 81 ? -5.568 7.302 13.520 1.00 92.12 81 ILE A C 1
ATOM 640 O O . ILE A 1 81 ? -6.089 7.171 14.626 1.00 92.12 81 ILE A O 1
ATOM 644 N N . PHE A 1 82 ? -6.259 7.138 12.389 1.00 90.44 82 PHE A N 1
ATOM 645 C CA . PHE A 1 82 ? -7.692 6.832 12.364 1.00 90.44 82 PHE A CA 1
ATOM 646 C C . PHE A 1 82 ? -8.020 5.512 13.055 1.00 90.44 82 PHE A C 1
ATOM 648 O O . PHE A 1 82 ? -8.961 5.458 13.843 1.00 90.44 82 PHE A O 1
ATOM 655 N N . HIS A 1 83 ? -7.232 4.463 12.817 1.00 89.38 83 HIS A N 1
ATOM 656 C CA . HIS A 1 83 ? -7.397 3.193 13.520 1.00 89.38 83 HIS A CA 1
ATOM 657 C C . HIS A 1 83 ? -7.271 3.369 15.042 1.00 89.38 83 HIS A C 1
ATOM 659 O O . HIS A 1 83 ? -8.086 2.843 15.798 1.00 89.38 83 HIS A O 1
ATOM 665 N N . SER A 1 84 ? -6.292 4.156 15.496 1.00 86.56 84 SER A N 1
ATOM 666 C CA . SER A 1 84 ? -6.083 4.432 16.923 1.00 86.56 84 SER A CA 1
ATOM 667 C C . SER A 1 84 ? -7.247 5.219 17.534 1.00 86.56 84 SER A C 1
ATOM 669 O O . SER A 1 84 ? -7.714 4.870 18.618 1.00 86.56 84 SER A O 1
ATOM 671 N N . ILE A 1 85 ? -7.763 6.227 16.822 1.00 88.25 85 ILE A N 1
ATOM 672 C CA . ILE A 1 85 ? -8.933 7.013 17.243 1.00 88.25 85 ILE A CA 1
ATOM 673 C C . ILE A 1 85 ? -10.179 6.123 17.324 1.00 88.25 85 ILE A C 1
ATOM 675 O O . ILE A 1 85 ? -10.874 6.134 18.335 1.00 88.25 85 ILE A O 1
ATOM 679 N N . LEU A 1 86 ? -10.446 5.313 16.299 1.00 86.19 86 LEU A N 1
ATOM 680 C CA . LEU A 1 86 ? -11.626 4.442 16.248 1.00 86.19 86 LEU A CA 1
ATOM 681 C C . LEU A 1 86 ? -11.581 3.303 17.274 1.00 86.19 86 LEU A C 1
ATOM 683 O O . LEU A 1 86 ? -12.620 2.846 17.754 1.00 86.19 86 LEU A O 1
ATOM 687 N N . LYS A 1 87 ? -10.376 2.857 17.637 1.00 83.81 87 LYS A N 1
ATOM 688 C CA . LYS A 1 87 ? -10.169 1.940 18.758 1.00 83.81 87 LYS A CA 1
ATOM 689 C C . LYS A 1 87 ? -10.447 2.630 20.095 1.00 83.81 87 LYS A C 1
ATOM 691 O O . LYS A 1 87 ? -11.071 2.029 20.963 1.00 83.81 87 LYS A O 1
ATOM 696 N N . TYR A 1 88 ? -10.022 3.886 20.258 1.00 83.62 88 TYR A N 1
ATOM 697 C CA . TYR A 1 88 ? -10.294 4.671 21.466 1.00 83.62 88 TYR A CA 1
ATOM 698 C C . TYR A 1 88 ? -11.792 4.946 21.661 1.00 83.62 88 TYR A C 1
ATOM 700 O O . TYR A 1 88 ? -12.291 4.874 22.781 1.00 83.62 88 TYR A O 1
ATOM 708 N N . THR A 1 89 ? -12.538 5.183 20.579 1.00 80.81 89 THR A N 1
ATOM 709 C CA . THR A 1 89 ? -13.995 5.388 20.633 1.00 80.81 89 THR A CA 1
ATOM 710 C C . THR A 1 89 ? -14.803 4.090 20.776 1.00 80.81 89 THR A C 1
ATOM 712 O O . THR A 1 89 ? -16.030 4.148 20.757 1.00 80.81 89 THR A O 1
ATOM 715 N N . ASN A 1 90 ? -14.152 2.924 20.928 1.00 72.94 90 ASN A N 1
ATOM 716 C CA . ASN A 1 90 ? -14.769 1.585 20.947 1.00 72.94 90 ASN A CA 1
ATOM 717 C C . ASN A 1 90 ? -15.643 1.265 19.717 1.00 72.94 90 ASN A C 1
ATOM 719 O O . ASN A 1 90 ? -16.458 0.346 19.756 1.00 72.94 90 ASN A O 1
ATOM 723 N N . PHE A 1 91 ? -15.475 1.997 18.612 1.00 69.56 91 PHE A N 1
ATOM 724 C CA . PHE A 1 91 ? -16.251 1.770 17.392 1.00 69.56 91 PHE A CA 1
ATOM 725 C C . PHE A 1 91 ? -15.774 0.516 16.646 1.00 69.56 91 PHE A C 1
ATOM 727 O O . PHE A 1 91 ? -16.558 -0.179 16.005 1.00 69.56 91 PHE A O 1
ATOM 734 N N . LEU A 1 92 ? -14.480 0.203 16.757 1.00 65.62 92 LEU A N 1
ATOM 735 C CA . LEU A 1 92 ? -13.900 -1.037 16.251 1.00 65.62 92 LEU A CA 1
ATOM 736 C C . LEU A 1 92 ? -13.900 -2.084 17.367 1.00 65.62 92 LEU A C 1
ATOM 738 O O . LEU A 1 92 ? -13.030 -2.083 18.240 1.00 65.62 92 LEU A O 1
ATOM 742 N N . VAL A 1 93 ? -14.876 -2.991 17.332 1.00 57.19 93 VAL A N 1
ATOM 743 C CA . VAL A 1 93 ? -14.846 -4.201 18.158 1.00 57.19 93 VAL A CA 1
ATOM 744 C C . VAL A 1 93 ? -13.659 -5.050 17.711 1.00 57.19 93 VAL A C 1
ATOM 746 O O . VAL A 1 93 ? -13.485 -5.341 16.529 1.00 57.19 93 VAL A O 1
ATOM 749 N N . LYS A 1 94 ? -12.822 -5.427 18.679 1.00 50.31 94 LYS A N 1
ATOM 750 C CA . LYS A 1 94 ? -11.712 -6.362 18.506 1.00 50.31 94 LYS A CA 1
ATOM 751 C C . LYS A 1 94 ? -12.254 -7.656 17.890 1.00 50.31 94 LYS A C 1
ATOM 753 O O . LYS A 1 94 ? -12.948 -8.401 18.574 1.00 50.31 94 LYS A O 1
ATOM 758 N N . ASN A 1 95 ? -11.930 -7.934 16.627 1.00 52.53 95 ASN A N 1
ATOM 759 C CA . ASN A 1 95 ? -12.033 -9.304 16.136 1.00 52.53 95 ASN A CA 1
ATOM 760 C C . ASN A 1 95 ? -11.016 -10.131 16.934 1.00 52.53 95 ASN A C 1
ATOM 762 O O . ASN A 1 95 ? -9.823 -9.814 16.924 1.00 52.53 95 ASN A O 1
ATOM 766 N N . ASN A 1 96 ? -11.532 -11.091 17.707 1.00 40.84 96 ASN A N 1
ATOM 767 C CA . ASN A 1 96 ? -10.748 -12.090 18.432 1.00 40.84 96 ASN A CA 1
ATOM 768 C C . ASN A 1 96 ? -9.886 -12.915 17.477 1.00 40.84 96 ASN A C 1
ATOM 770 O O . ASN A 1 96 ? -10.389 -13.250 16.381 1.00 40.84 96 ASN A O 1
#

Secondary structure (DSSP, 8-state):
--S-HHHHHHHHHHHHHHHHHHHHHHHHHHHHHHHHHHHHH-IIIIIIIIIIHHHHTHHHH---HHHHHHHHHHHHHHHHHHHHHHHHTT-S----

pLDDT: mean 82.28, std 11.7, range [40.84, 93.75]